Protein AF-A0A7C1X978-F1 (afdb_monomer_lite)

Radius of gyration: 17.38 Å; chains: 1; bounding box: 41×30×49 Å

Secondary structure (DSSP, 8-state):
--HHHHIIIIIHHHHHHTT--GGG--HHHHHHHHHHHHTTSS-GGGHHHHHHHHHH-TTS-HHHHHHHTT-PPPPHHHHHHHHHHHHHTTHHHHHHHGGGGHHHHHHHHHHHHBTTB-HHHHHHHHHHHHHHHHHT-

pLDDT: mean 94.75, std 6.2, range [49.44, 98.38]

Foldseek 3Di:
DDLLCCCVVPLLVVCVVVVQQLVLQDPQQVVQQVVCVVVVQWDSQCSSVLSSQCSVPVVDHSSVSCVVVVLGADDLVVLLVLLLVLVVVCLVVLQVQPPNCLVVSLVSSCVPCGGRYDSVSNSVSSVVSSCCSNVVD

Structure (mmCIF, N/CA/C/O backbone):
data_AF-A0A7C1X978-F1
#
_entry.id   AF-A0A7C1X978-F1
#
loop_
_atom_site.group_PDB
_atom_site.id
_atom_site.type_symbol
_atom_site.label_atom_id
_atom_site.label_alt_id
_atom_site.label_comp_id
_atom_site.label_asym_id
_atom_site.label_entity_id
_atom_site.label_seq_id
_atom_site.pdbx_PDB_ins_code
_atom_site.Cartn_x
_atom_site.Cartn_y
_atom_site.Cartn_z
_atom_site.occupancy
_atom_site.B_iso_or_equiv
_atom_site.auth_seq_id
_atom_site.auth_comp_id
_atom_site.auth_asym_id
_atom_site.auth_atom_id
_atom_site.pdbx_PDB_model_num
ATOM 1 N N . PRO A 1 1 ? -18.951 -0.978 -5.073 1.00 58.34 1 PRO A N 1
ATOM 2 C CA . PRO A 1 1 ? -18.783 -0.865 -3.601 1.00 58.34 1 PRO A CA 1
ATOM 3 C C . PRO A 1 1 ? -18.039 0.427 -3.240 1.00 58.34 1 PRO A C 1
ATOM 5 O O . PRO A 1 1 ? -17.113 0.802 -3.957 1.00 58.34 1 PRO A O 1
ATOM 8 N N . SER A 1 2 ? -18.464 1.130 -2.187 1.00 88.50 2 SER A N 1
ATOM 9 C CA . SER A 1 2 ? -17.692 2.247 -1.624 1.00 88.50 2 SER A CA 1
ATOM 10 C C . SER A 1 2 ? -16.446 1.712 -0.908 1.00 88.50 2 SER A C 1
ATOM 12 O O . SER A 1 2 ? -16.401 0.532 -0.561 1.00 88.50 2 SER A O 1
ATOM 14 N N . LEU A 1 3 ? -15.444 2.567 -0.667 1.00 89.50 3 LEU A N 1
ATOM 15 C CA . LEU A 1 3 ? -14.238 2.171 0.073 1.00 89.50 3 LEU A CA 1
ATOM 16 C C . LEU A 1 3 ? -14.593 1.558 1.433 1.00 89.50 3 LEU A C 1
ATOM 18 O O . LEU A 1 3 ? -14.089 0.494 1.768 1.00 89.50 3 LEU A O 1
ATOM 22 N N . VAL A 1 4 ? -15.515 2.193 2.161 1.00 92.94 4 VAL A N 1
ATOM 23 C CA . VAL A 1 4 ? -16.007 1.715 3.459 1.00 92.94 4 VAL A CA 1
ATOM 24 C C . VAL A 1 4 ? -16.596 0.310 3.340 1.00 92.94 4 VAL A C 1
ATOM 26 O O . VAL A 1 4 ? -16.175 -0.577 4.074 1.00 92.94 4 VAL A O 1
ATOM 29 N N . ALA A 1 5 ? -17.500 0.081 2.380 1.00 92.44 5 ALA A N 1
ATOM 30 C CA . ALA A 1 5 ? -18.103 -1.235 2.176 1.00 92.44 5 ALA A CA 1
ATOM 31 C C . ALA A 1 5 ? -17.039 -2.301 1.868 1.00 92.44 5 ALA A C 1
ATOM 33 O O . ALA A 1 5 ? -17.001 -3.322 2.541 1.00 92.44 5 ALA A O 1
ATOM 34 N N . SER A 1 6 ? -16.106 -2.030 0.943 1.00 93.25 6 SER A N 1
ATOM 35 C CA . SER A 1 6 ? -15.022 -2.978 0.629 1.00 93.25 6 SER A CA 1
ATOM 36 C C . SER A 1 6 ? -14.070 -3.226 1.803 1.00 93.25 6 SER A C 1
ATOM 38 O O . SER A 1 6 ? -13.515 -4.311 1.951 1.00 93.25 6 SER A O 1
ATOM 40 N N . THR A 1 7 ? -13.869 -2.239 2.676 1.00 94.62 7 THR A N 1
ATOM 41 C CA . THR A 1 7 ? -13.053 -2.440 3.875 1.00 94.62 7 THR A CA 1
ATOM 42 C C . THR A 1 7 ? -13.754 -3.384 4.852 1.00 94.62 7 THR A C 1
ATOM 44 O O . THR A 1 7 ? -13.124 -4.300 5.377 1.00 94.62 7 THR A O 1
ATOM 47 N N . LEU A 1 8 ? -15.056 -3.199 5.076 1.00 93.88 8 LEU A N 1
ATOM 48 C CA . LEU A 1 8 ? -15.818 -3.998 6.036 1.00 93.88 8 LEU A CA 1
ATOM 49 C C . LEU A 1 8 ? -16.132 -5.411 5.525 1.00 93.88 8 LEU A C 1
ATOM 51 O O . LEU A 1 8 ? -16.001 -6.373 6.280 1.00 93.88 8 LEU A O 1
ATOM 55 N N . GLU A 1 9 ? -16.536 -5.534 4.262 1.00 93.31 9 GLU A N 1
ATOM 56 C CA . GLU A 1 9 ? -17.000 -6.793 3.665 1.00 93.31 9 GLU A CA 1
ATOM 57 C C . GLU A 1 9 ? -15.853 -7.647 3.121 1.00 93.31 9 GLU A C 1
ATOM 59 O O . GLU A 1 9 ? -15.911 -8.871 3.233 1.00 93.31 9 GLU A O 1
ATOM 64 N N . ASP A 1 10 ? -14.792 -7.019 2.601 1.00 95.38 10 ASP A N 1
ATOM 65 C CA . ASP A 1 10 ? -13.667 -7.741 2.001 1.00 95.38 10 ASP A CA 1
ATOM 66 C C . ASP A 1 10 ? -12.445 -7.712 2.929 1.00 95.38 10 ASP A C 1
ATOM 68 O O . ASP A 1 10 ? -12.001 -8.746 3.425 1.00 95.38 10 ASP A O 1
ATOM 72 N N . THR A 1 11 ? -11.923 -6.518 3.239 1.00 96.00 11 THR A N 1
ATOM 73 C CA . THR A 1 11 ? -10.621 -6.382 3.929 1.00 96.00 11 THR A CA 1
ATOM 74 C C . THR A 1 11 ? -10.619 -7.023 5.315 1.00 96.00 11 THR A C 1
ATOM 76 O O . THR A 1 11 ? -9.720 -7.798 5.635 1.00 96.00 11 THR A O 1
ATOM 79 N N . LEU A 1 12 ? -11.619 -6.734 6.152 1.00 96.56 12 LEU A N 1
ATOM 80 C CA . LEU A 1 12 ? -11.700 -7.324 7.492 1.00 96.56 12 LEU A CA 1
ATOM 81 C C . LEU A 1 12 ? -11.944 -8.838 7.456 1.00 96.56 12 LEU A C 1
ATOM 83 O O . LEU A 1 12 ? -11.496 -9.557 8.352 1.00 96.56 12 LEU A O 1
ATOM 87 N N . VAL A 1 13 ? -12.647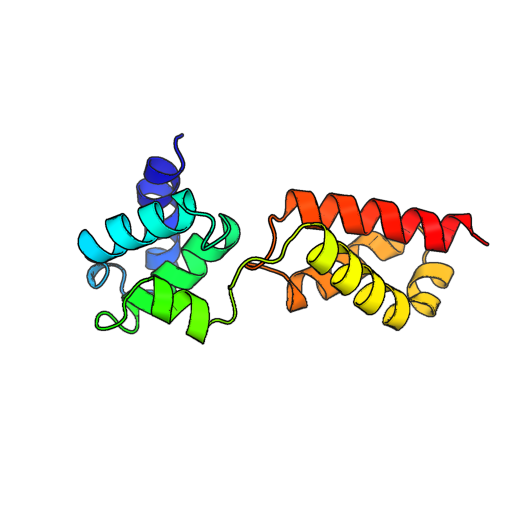 -9.336 6.436 1.00 96.69 13 VAL A N 1
ATOM 88 C CA . VAL A 1 13 ? -12.875 -10.775 6.253 1.00 96.69 13 VAL A CA 1
ATOM 89 C C . VAL A 1 13 ? -11.574 -11.473 5.870 1.00 96.69 13 VAL A C 1
ATOM 91 O O . VAL A 1 13 ? -11.248 -12.507 6.456 1.00 96.69 13 VAL A O 1
ATOM 94 N N . ASP A 1 14 ? -10.805 -10.894 4.953 1.00 97.00 14 ASP A N 1
ATOM 95 C CA . ASP A 1 14 ? -9.517 -11.441 4.534 1.00 97.00 14 ASP A CA 1
ATOM 96 C C . ASP A 1 14 ? -8.490 -11.409 5.672 1.00 97.00 14 ASP A C 1
ATOM 98 O O . ASP A 1 14 ? -7.880 -12.436 5.968 1.00 97.00 14 ASP A O 1
ATOM 102 N N . LEU A 1 15 ? -8.394 -10.305 6.422 1.00 97.56 15 LEU A N 1
ATOM 103 C CA . LEU A 1 15 ? -7.534 -10.227 7.610 1.00 97.56 15 LEU A CA 1
ATOM 104 C C . LEU A 1 15 ? -7.896 -11.297 8.653 1.00 97.56 15 LEU A C 1
ATOM 106 O O . LEU A 1 15 ? -7.018 -11.954 9.214 1.00 97.56 15 LEU A O 1
ATOM 110 N N . ARG A 1 16 ? -9.191 -11.540 8.882 1.00 96.94 16 ARG A N 1
ATOM 111 C CA . ARG A 1 16 ? -9.643 -12.604 9.789 1.00 96.94 16 ARG A CA 1
ATOM 112 C C . ARG A 1 16 ? -9.213 -13.991 9.306 1.00 96.94 16 ARG A C 1
ATOM 114 O O . ARG A 1 16 ? -8.817 -14.818 10.123 1.00 96.94 16 ARG A O 1
ATOM 121 N N . ARG A 1 17 ? -9.278 -14.255 7.995 1.00 96.94 17 ARG A N 1
ATOM 122 C CA . ARG A 1 17 ? -8.808 -15.518 7.390 1.00 96.94 17 ARG A CA 1
ATOM 123 C C . ARG A 1 17 ? -7.297 -15.699 7.532 1.00 96.94 17 ARG A C 1
ATOM 125 O O . ARG A 1 17 ? -6.842 -16.829 7.671 1.00 96.94 17 ARG A O 1
ATOM 132 N N . GLU A 1 18 ? -6.541 -14.605 7.555 1.00 96.50 18 GLU A N 1
ATOM 133 C CA . GLU A 1 18 ? -5.102 -14.590 7.848 1.00 96.50 18 GLU A CA 1
ATOM 134 C C . GLU A 1 18 ? -4.774 -14.764 9.345 1.00 96.50 18 GLU A C 1
ATOM 136 O O . GLU A 1 18 ? -3.602 -14.794 9.719 1.00 96.50 18 GLU A O 1
ATOM 141 N N . GLY A 1 19 ? -5.784 -14.890 10.213 1.00 96.88 19 GLY A N 1
ATOM 142 C CA . GLY A 1 19 ? -5.605 -15.048 11.658 1.00 96.88 19 GLY A CA 1
ATOM 143 C C . GLY A 1 19 ? -5.358 -13.737 12.409 1.00 96.88 19 GLY A C 1
ATOM 144 O O . GLY A 1 19 ? -4.976 -13.770 13.577 1.00 96.88 19 GLY A O 1
ATOM 145 N N . VAL A 1 20 ? -5.579 -12.585 11.769 1.00 98.12 20 VAL A N 1
ATOM 146 C CA . VAL A 1 20 ? -5.480 -11.275 12.425 1.00 98.12 20 VAL A CA 1
ATOM 147 C C . VAL A 1 20 ? -6.642 -11.117 13.418 1.00 98.12 20 VAL A C 1
ATOM 149 O O . VAL A 1 20 ? -7.787 -11.422 13.062 1.00 98.12 20 VAL A O 1
ATOM 152 N N . PRO A 1 21 ? -6.396 -10.625 14.650 1.00 97.44 21 PRO A N 1
ATOM 153 C CA . PRO A 1 21 ? -7.416 -10.480 15.690 1.00 97.44 21 PRO A CA 1
ATOM 154 C C . PRO A 1 21 ? -8.331 -9.269 15.435 1.00 97.44 21 PRO A C 1
ATOM 156 O O . PRO A 1 21 ? -8.373 -8.317 16.210 1.00 97.44 21 PRO A O 1
ATOM 159 N N . VAL A 1 22 ? -9.081 -9.289 14.332 1.00 97.25 22 VAL A N 1
ATOM 160 C CA . VAL A 1 22 ? -9.912 -8.163 13.870 1.00 97.25 22 VAL A CA 1
ATOM 161 C C . VAL A 1 22 ? -10.988 -7.722 14.868 1.00 97.25 22 VAL A C 1
ATOM 163 O O . VAL A 1 22 ? -11.489 -6.613 14.754 1.00 97.25 22 VAL A O 1
ATOM 166 N N . GLN A 1 23 ? -11.330 -8.547 15.863 1.00 96.69 23 GLN A N 1
ATOM 167 C CA . GLN A 1 23 ? -12.220 -8.169 16.968 1.00 96.69 23 GLN A CA 1
ATOM 168 C C . GLN A 1 23 ? -11.662 -7.046 17.856 1.00 9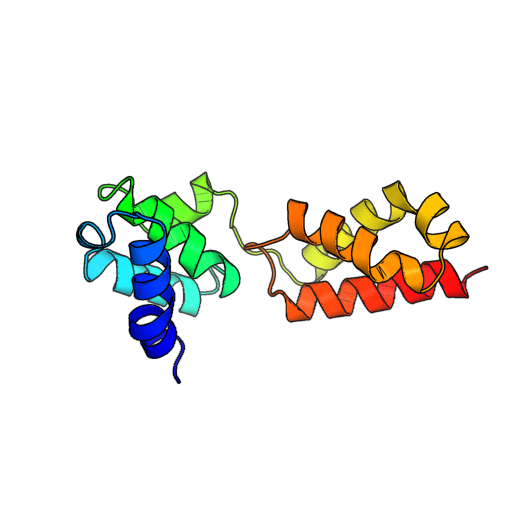6.69 23 GLN A C 1
ATOM 170 O O . GLN A 1 23 ? -12.417 -6.442 18.607 1.00 96.69 23 GLN A O 1
ATOM 175 N N . ASN A 1 24 ? -10.356 -6.782 17.779 1.00 98.12 24 ASN A N 1
ATOM 176 C CA . ASN A 1 24 ? -9.699 -5.688 18.489 1.00 98.12 24 ASN A CA 1
ATOM 177 C C . ASN A 1 24 ? -9.848 -4.339 17.758 1.00 98.12 24 ASN A C 1
ATOM 179 O O . ASN A 1 24 ? -9.475 -3.300 18.296 1.00 98.12 24 ASN A O 1
ATOM 183 N N . ILE A 1 25 ? -10.356 -4.335 16.520 1.00 98.06 25 ILE A N 1
ATOM 184 C CA . ILE A 1 25 ? -10.592 -3.111 15.753 1.00 98.06 25 ILE A CA 1
ATOM 185 C C . ILE A 1 25 ? -11.921 -2.511 16.214 1.00 98.06 25 ILE A C 1
ATOM 187 O O . ILE A 1 25 ? -12.965 -3.143 16.063 1.00 98.06 25 ILE A O 1
ATOM 191 N N . THR A 1 26 ? -11.879 -1.296 16.758 1.00 97.62 26 THR A N 1
ATOM 192 C CA . THR A 1 26 ? -13.064 -0.572 17.220 1.00 97.62 26 THR A CA 1
ATOM 193 C C . THR A 1 26 ? -13.620 0.342 16.129 1.00 97.62 26 THR A C 1
ATOM 195 O O . THR A 1 26 ? -12.984 0.579 15.094 1.00 97.62 26 THR A O 1
ATOM 198 N N . ASP A 1 27 ? -14.807 0.894 16.369 1.00 96.88 27 ASP A N 1
ATOM 199 C CA . ASP A 1 27 ? -15.401 1.884 15.474 1.00 96.88 27 ASP A CA 1
ATOM 200 C C . ASP A 1 27 ? -14.546 3.160 15.415 1.00 96.88 27 ASP A C 1
ATOM 202 O O . ASP A 1 27 ? -14.399 3.746 14.344 1.00 96.88 27 ASP A O 1
ATOM 206 N N . GLU A 1 28 ? -13.907 3.556 16.520 1.00 97.44 28 GLU A N 1
ATOM 207 C CA . GLU A 1 28 ? -12.977 4.690 16.569 1.00 97.44 28 GLU A CA 1
ATOM 208 C C . GLU A 1 28 ? -11.770 4.473 15.652 1.00 97.44 28 GLU A C 1
ATOM 210 O O . GLU A 1 28 ? -11.410 5.376 14.894 1.00 97.44 28 GLU A O 1
ATOM 215 N N . HIS A 1 29 ? -11.201 3.261 15.632 1.00 98.31 29 HIS A N 1
ATOM 216 C CA . HIS A 1 29 ? -10.132 2.913 14.693 1.00 98.31 29 HIS A CA 1
ATOM 217 C C . HIS A 1 29 ? -10.580 3.073 13.238 1.00 98.31 29 HIS A C 1
ATOM 219 O O . HIS A 1 29 ? -9.855 3.647 12.423 1.00 98.31 29 HIS A O 1
ATOM 225 N N . LEU A 1 30 ? -11.774 2.578 12.900 1.00 97.88 30 LEU A N 1
ATOM 226 C CA . LEU A 1 30 ? -12.313 2.661 11.543 1.00 97.88 30 LEU A CA 1
ATOM 227 C C . LEU A 1 30 ? -12.606 4.111 11.144 1.00 97.88 30 LEU A C 1
ATOM 229 O O . LEU A 1 30 ? -12.215 4.535 10.055 1.00 97.88 30 LEU A O 1
ATOM 233 N N . MET A 1 31 ? -13.245 4.883 12.024 1.00 97.25 31 MET A N 1
ATOM 234 C CA . MET A 1 31 ? -13.525 6.301 11.798 1.00 97.25 31 MET A CA 1
ATOM 235 C C . MET A 1 31 ? -12.230 7.092 11.605 1.00 97.25 31 MET A C 1
ATOM 237 O O . MET A 1 31 ? -12.080 7.770 10.588 1.00 97.25 31 MET A O 1
ATOM 241 N N . GLY A 1 32 ? -11.261 6.942 12.512 1.00 97.75 32 GLY A N 1
ATOM 242 C CA . GLY A 1 32 ? -9.970 7.621 12.425 1.00 97.75 32 GLY A CA 1
ATOM 243 C C . GLY A 1 32 ? -9.191 7.242 11.164 1.00 97.75 32 GLY A C 1
ATOM 244 O O . GLY A 1 32 ? -8.615 8.108 10.505 1.00 97.75 32 GLY A O 1
ATOM 245 N N . LEU A 1 33 ? -9.233 5.970 10.758 1.00 98.00 33 LEU A N 1
ATOM 246 C CA . LEU A 1 33 ? -8.624 5.507 9.512 1.00 98.00 33 LEU A CA 1
ATOM 247 C C . LEU A 1 33 ? -9.261 6.170 8.284 1.00 98.00 33 LEU A C 1
ATOM 249 O O . LEU A 1 33 ? -8.545 6.661 7.409 1.00 98.00 33 LEU A O 1
ATOM 253 N N . PHE A 1 34 ? -10.594 6.184 8.189 1.00 97.06 34 PHE A N 1
ATOM 254 C CA . PHE A 1 34 ? -11.281 6.775 7.039 1.00 97.06 34 PHE A CA 1
ATOM 255 C C . PHE A 1 34 ? -11.133 8.295 6.994 1.00 97.06 34 PHE A C 1
ATOM 257 O O . PHE A 1 34 ? -10.973 8.852 5.907 1.00 97.06 34 PHE A O 1
ATOM 264 N N . GLU A 1 35 ? -11.122 8.968 8.145 1.00 97.12 35 GLU A N 1
ATOM 265 C CA . GLU A 1 35 ? -10.797 10.390 8.221 1.00 97.12 35 GLU A CA 1
ATOM 266 C C . GLU A 1 35 ? -9.375 10.680 7.743 1.00 97.12 35 GLU A C 1
ATOM 268 O O . GLU A 1 35 ? -9.164 11.613 6.964 1.00 97.12 35 GLU A O 1
ATOM 273 N N . LEU A 1 36 ? -8.399 9.885 8.188 1.00 96.69 36 LEU A N 1
ATOM 274 C CA . LEU A 1 36 ? -7.009 10.040 7.777 1.00 96.69 36 LEU A CA 1
ATOM 275 C C . LEU A 1 36 ? -6.864 9.820 6.267 1.00 96.69 36 LEU A C 1
ATOM 277 O O . LEU A 1 36 ? -6.185 10.598 5.599 1.00 96.69 36 LEU A O 1
ATOM 281 N N . PHE A 1 37 ? -7.559 8.827 5.706 1.00 95.75 37 PHE A N 1
ATOM 282 C CA . PHE A 1 37 ? -7.610 8.601 4.262 1.00 95.75 37 PHE A CA 1
ATOM 283 C C . PHE A 1 37 ? -8.231 9.796 3.523 1.00 95.75 37 PHE A C 1
ATOM 285 O O . PHE A 1 37 ? -7.655 10.286 2.554 1.00 95.75 37 PHE A O 1
ATOM 292 N N . ALA A 1 38 ? -9.366 10.317 4.001 1.00 94.94 38 ALA A N 1
ATOM 293 C CA . ALA A 1 38 ? -10.041 11.464 3.393 1.00 94.94 38 ALA A CA 1
ATOM 294 C C . ALA A 1 38 ? -9.177 12.738 3.400 1.00 94.94 38 ALA A C 1
ATOM 296 O O . ALA A 1 38 ? -9.257 13.543 2.474 1.00 94.94 38 ALA A O 1
ATOM 297 N N . LYS A 1 39 ? -8.321 12.902 4.417 1.00 95.81 39 LYS A N 1
ATOM 298 C CA . LYS A 1 39 ? -7.347 14.001 4.538 1.00 95.81 39 LYS A CA 1
ATOM 299 C C . LYS A 1 39 ? -6.051 13.757 3.743 1.00 95.81 39 LYS A C 1
ATOM 301 O O . LYS A 1 39 ? -5.173 14.614 3.752 1.00 95.81 39 LYS A O 1
ATOM 306 N N . GLY A 1 40 ? -5.912 12.613 3.067 1.00 94.12 40 GLY A N 1
ATOM 307 C CA . GLY A 1 40 ? -4.713 12.248 2.304 1.00 94.12 40 GLY A CA 1
ATOM 308 C C . GLY A 1 40 ? -3.537 11.763 3.159 1.00 94.12 40 GLY A C 1
ATOM 309 O O . GLY A 1 40 ? -2.410 11.736 2.678 1.00 94.12 40 GLY A O 1
ATOM 310 N N . GLY A 1 41 ? -3.778 11.382 4.417 1.00 95.75 41 GLY A N 1
ATOM 311 C CA . GLY A 1 41 ? -2.762 10.881 5.347 1.00 95.75 41 GLY A CA 1
ATOM 312 C C . GLY A 1 41 ? -2.402 9.400 5.174 1.00 95.75 41 GLY A C 1
ATOM 313 O O . GLY A 1 41 ? -1.426 8.945 5.760 1.00 95.75 41 GLY A O 1
ATOM 314 N N . LEU A 1 42 ? -3.147 8.651 4.354 1.00 95.38 42 LEU A N 1
ATOM 315 C CA . LEU A 1 42 ? -2.751 7.333 3.846 1.00 95.38 42 LEU A CA 1
ATOM 316 C C . LEU A 1 42 ? -3.321 7.088 2.440 1.00 95.38 42 LEU A C 1
ATOM 318 O O . LEU A 1 42 ? -4.296 7.722 2.040 1.00 95.38 42 LEU A O 1
ATOM 322 N N . VAL A 1 43 ? -2.747 6.130 1.709 1.00 94.50 43 VAL A N 1
ATOM 323 C CA . VAL A 1 43 ? -3.294 5.638 0.429 1.00 94.50 43 VAL A CA 1
ATOM 324 C C . VAL A 1 43 ? -4.157 4.393 0.637 1.00 94.50 43 VAL A C 1
ATOM 326 O O . VAL A 1 43 ? -4.063 3.720 1.663 1.00 94.50 43 VAL A O 1
ATOM 329 N N . LYS A 1 44 ? -4.985 4.040 -0.350 1.00 91.44 44 LYS A N 1
ATOM 330 C CA . LYS A 1 44 ? -5.925 2.912 -0.248 1.00 91.44 44 LYS A CA 1
ATOM 331 C C . LYS A 1 44 ? -5.218 1.592 0.085 1.00 91.44 44 LYS A C 1
ATOM 333 O O . LYS A 1 44 ? -5.703 0.812 0.897 1.00 91.44 44 LYS A O 1
ATOM 338 N N . GLU A 1 45 ? -4.052 1.356 -0.501 1.00 91.06 45 GLU A N 1
ATOM 339 C CA . GLU A 1 45 ? -3.247 0.146 -0.328 1.00 91.06 45 GLU A CA 1
ATOM 340 C C . GLU A 1 45 ? -2.659 -0.001 1.081 1.00 91.06 45 GLU A C 1
ATOM 342 O O . GLU A 1 45 ? -2.255 -1.101 1.455 1.00 91.06 45 GLU A O 1
ATOM 347 N N . ALA A 1 46 ? -2.610 1.079 1.868 1.00 95.69 46 ALA A N 1
ATOM 348 C CA . ALA A 1 46 ? -2.179 1.026 3.261 1.00 95.69 46 ALA A CA 1
ATOM 349 C C . ALA A 1 46 ? -3.283 0.545 4.212 1.00 95.69 46 ALA A C 1
ATOM 351 O O . ALA A 1 46 ? -2.955 0.064 5.292 1.00 95.69 46 ALA A O 1
ATOM 352 N N . ILE A 1 47 ? -4.564 0.614 3.827 1.00 96.25 47 ILE A N 1
ATOM 353 C CA . ILE A 1 47 ? -5.696 0.280 4.711 1.00 96.25 47 ILE A CA 1
ATOM 354 C C . ILE A 1 47 ? -5.559 -1.113 5.347 1.00 96.25 47 ILE A C 1
ATOM 356 O O . ILE A 1 47 ? -5.619 -1.191 6.575 1.00 96.25 47 ILE A O 1
ATOM 360 N N . PRO A 1 48 ? -5.305 -2.203 4.593 1.00 96.19 48 PRO A N 1
ATOM 361 C CA . PRO A 1 48 ? -5.164 -3.527 5.201 1.00 96.19 48 PRO A CA 1
ATOM 362 C C . PRO A 1 48 ? -3.975 -3.614 6.168 1.00 96.19 48 PRO A C 1
ATOM 364 O O . PRO A 1 48 ? -4.064 -4.268 7.204 1.00 96.19 48 PRO A O 1
ATOM 367 N N . LEU A 1 49 ? -2.870 -2.928 5.852 1.00 96.31 49 LEU A N 1
ATOM 368 C CA . LEU A 1 49 ? -1.653 -2.926 6.669 1.00 96.31 49 LEU A CA 1
ATOM 369 C C . LEU A 1 49 ? -1.872 -2.187 7.994 1.00 96.31 49 LEU A C 1
ATOM 371 O O . LEU A 1 49 ? -1.465 -2.672 9.048 1.00 96.31 49 LEU A O 1
ATOM 375 N N . VAL A 1 50 ? -2.552 -1.039 7.940 1.00 97.94 50 VAL A N 1
ATOM 376 C CA . VAL A 1 50 ? -2.884 -0.241 9.123 1.00 97.94 50 VAL A CA 1
ATOM 377 C C . VAL A 1 50 ? -3.890 -0.983 10.000 1.00 97.94 50 VAL A C 1
ATOM 379 O O . VAL A 1 50 ? -3.651 -1.125 11.194 1.00 97.94 50 VAL A O 1
ATOM 382 N N . LEU A 1 51 ? -4.962 -1.539 9.423 1.00 98.06 51 LEU A N 1
ATOM 383 C CA . LEU A 1 51 ? -5.953 -2.319 10.177 1.00 98.06 51 LEU A CA 1
ATOM 384 C C . LEU A 1 51 ? -5.336 -3.536 10.864 1.00 98.06 51 LEU A C 1
ATOM 386 O O . LEU A 1 51 ? -5.666 -3.820 12.012 1.00 98.06 51 LEU A O 1
ATOM 390 N N . LYS A 1 52 ? -4.404 -4.226 10.198 1.00 98.12 52 LYS A N 1
ATOM 391 C CA . LYS A 1 52 ? -3.646 -5.316 10.814 1.00 98.12 52 LYS A CA 1
ATOM 392 C C . LYS A 1 52 ? -2.850 -4.842 12.031 1.00 98.12 52 LYS A C 1
ATOM 394 O O . LYS A 1 52 ? -2.929 -5.463 13.086 1.00 98.12 52 LYS A O 1
ATOM 399 N N . ARG A 1 53 ? -2.128 -3.723 11.907 1.00 98.00 53 ARG A N 1
ATOM 400 C CA . ARG A 1 53 ? -1.331 -3.161 13.007 1.00 98.00 53 ARG A CA 1
ATOM 401 C C . ARG A 1 53 ? -2.200 -2.739 14.192 1.00 98.00 53 ARG A C 1
ATOM 403 O O . ARG A 1 53 ? -1.826 -3.038 15.322 1.00 98.00 53 ARG A O 1
ATOM 410 N N . LEU A 1 54 ? -3.344 -2.106 13.929 1.00 98.38 54 LEU A N 1
ATOM 411 C CA . LEU A 1 54 ? -4.324 -1.714 14.948 1.00 98.38 54 LEU A CA 1
ATOM 412 C C . LEU A 1 54 ? -4.957 -2.934 15.627 1.00 98.38 54 LEU A C 1
ATOM 414 O O . LEU A 1 54 ? -5.092 -2.961 16.841 1.00 98.38 54 LEU A O 1
ATOM 418 N N . ALA A 1 55 ? -5.283 -3.988 14.875 1.00 98.12 55 ALA A N 1
ATOM 419 C CA . ALA A 1 55 ? -5.790 -5.229 15.461 1.00 98.12 55 ALA A CA 1
ATOM 420 C C . ALA A 1 55 ? -4.774 -5.875 16.421 1.00 98.12 55 ALA A C 1
ATOM 422 O O . ALA A 1 55 ? -5.137 -6.376 17.485 1.00 98.12 55 ALA A O 1
ATOM 423 N N . GLU A 1 56 ? -3.495 -5.867 16.044 1.00 97.62 56 GLU A N 1
ATOM 424 C CA . GLU A 1 56 ? -2.403 -6.412 16.853 1.00 97.62 56 GLU A CA 1
ATOM 425 C C . GLU A 1 56 ? -2.029 -5.513 18.050 1.00 97.62 56 GLU A C 1
ATOM 427 O O . GLU A 1 56 ? -1.421 -6.009 18.995 1.00 97.62 56 GLU A O 1
ATOM 432 N N . ASN A 1 57 ? -2.346 -4.211 18.003 1.00 97.50 57 ASN A N 1
ATOM 433 C CA . ASN A 1 57 ? -1.941 -3.186 18.982 1.00 97.50 57 ASN A CA 1
ATO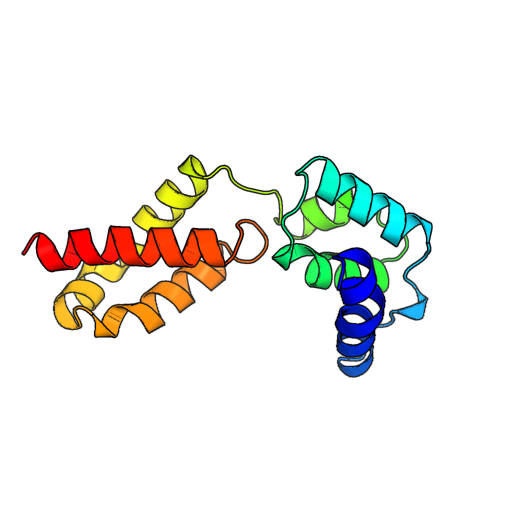M 434 C C . ASN A 1 57 ? -3.096 -2.171 19.134 1.00 97.50 57 ASN A C 1
ATOM 436 O O . ASN A 1 57 ? -3.023 -1.067 18.583 1.00 97.50 57 ASN A O 1
ATOM 440 N N . PRO A 1 58 ? -4.204 -2.566 19.788 1.00 96.88 58 PRO A N 1
ATOM 441 C CA . PRO A 1 58 ? -5.446 -1.788 19.828 1.00 96.88 58 PRO A CA 1
ATOM 442 C C . PRO A 1 58 ? -5.365 -0.488 20.634 1.00 96.88 58 PRO A C 1
ATOM 444 O O . PRO A 1 58 ? -6.323 0.269 20.665 1.00 96.88 58 PRO A O 1
ATOM 447 N N . GLU A 1 59 ? -4.253 -0.233 21.312 1.00 97.19 59 GLU A N 1
ATOM 448 C CA . GLU A 1 59 ? -3.950 1.037 21.967 1.00 97.19 59 GLU A CA 1
ATOM 449 C C . GLU A 1 59 ? -3.403 2.111 21.011 1.00 97.19 59 GLU A C 1
ATOM 451 O O . GLU A 1 59 ? -3.237 3.262 21.417 1.00 97.19 59 GLU A O 1
ATOM 456 N N . LEU A 1 60 ? -3.066 1.745 19.768 1.00 97.62 60 LEU A N 1
ATOM 457 C CA . LEU A 1 60 ? -2.553 2.682 18.773 1.00 97.62 60 LEU A CA 1
ATOM 458 C C . LEU A 1 60 ? -3.680 3.442 18.079 1.00 97.62 60 LEU A C 1
ATOM 460 O O . LEU A 1 60 ? -4.681 2.872 17.664 1.00 97.62 60 LEU A O 1
ATOM 464 N N . GLU A 1 61 ? -3.428 4.717 17.808 1.00 97.31 61 GLU A N 1
ATOM 465 C CA . GLU A 1 61 ? -4.249 5.497 16.887 1.00 97.31 61 GLU A CA 1
ATOM 466 C C . GLU A 1 61 ? -3.859 5.213 15.421 1.00 97.31 61 GLU A C 1
ATOM 468 O O . GLU A 1 61 ? -2.683 4.944 15.131 1.00 97.31 61 GLU A O 1
ATOM 473 N N . PRO A 1 62 ? -4.787 5.335 14.450 1.00 97.50 62 PRO A N 1
ATOM 474 C CA . PRO A 1 62 ? -4.502 5.091 13.033 1.00 97.50 62 PRO A CA 1
ATOM 475 C C . PRO A 1 62 ? -3.312 5.885 12.476 1.00 97.50 62 PRO A C 1
ATOM 477 O O . PRO A 1 62 ? -2.517 5.350 11.701 1.00 97.50 62 PRO A O 1
ATOM 480 N N . GLU A 1 63 ? -3.150 7.147 12.884 1.00 97.12 63 GLU A N 1
ATOM 481 C CA . GLU A 1 63 ? -2.024 7.986 12.454 1.00 97.12 63 GLU A CA 1
ATOM 482 C C . GLU A 1 63 ? -0.676 7.448 12.959 1.00 97.12 63 GLU A C 1
ATOM 484 O O . GLU A 1 63 ? 0.315 7.442 12.224 1.00 97.12 63 GLU A O 1
ATOM 489 N N . GLU A 1 64 ? -0.640 6.952 14.194 1.00 97.50 64 GLU A N 1
ATOM 490 C CA . GLU A 1 64 ? 0.563 6.371 14.783 1.00 97.50 64 GLU A CA 1
ATOM 491 C C . GLU 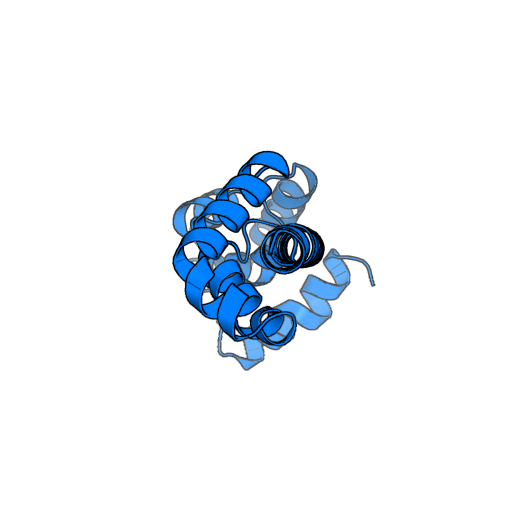A 1 64 ? 0.921 5.048 14.095 1.00 97.50 64 GLU A C 1
ATOM 493 O O . GLU A 1 64 ? 2.081 4.817 13.749 1.00 97.50 64 GLU A O 1
ATOM 498 N N . ALA A 1 65 ? -0.078 4.217 13.784 1.00 97.75 65 ALA A N 1
ATOM 499 C CA . ALA A 1 65 ? 0.127 3.001 13.003 1.00 97.75 65 ALA A CA 1
ATOM 500 C C . ALA A 1 65 ? 0.720 3.299 11.611 1.00 97.75 65 ALA A C 1
ATOM 502 O O . ALA A 1 65 ? 1.663 2.625 11.192 1.00 97.75 65 ALA A O 1
ATOM 503 N N . VAL A 1 66 ? 0.241 4.336 10.910 1.00 97.56 66 VAL A N 1
ATOM 504 C CA . VAL A 1 66 ? 0.812 4.771 9.618 1.00 97.56 66 VAL A CA 1
ATOM 505 C C . VAL A 1 66 ? 2.283 5.169 9.762 1.00 97.56 66 VAL A C 1
ATOM 507 O O . VAL A 1 66 ? 3.115 4.726 8.963 1.00 97.56 66 VAL A O 1
ATOM 510 N N . LYS A 1 67 ? 2.621 5.967 10.782 1.00 96.25 67 LYS A N 1
ATOM 511 C CA . LYS A 1 67 ? 4.000 6.414 11.041 1.00 96.25 67 LYS A CA 1
ATOM 512 C C . LYS A 1 67 ? 4.925 5.239 11.349 1.00 96.25 67 LYS A C 1
ATOM 514 O O . LYS A 1 67 ? 5.977 5.123 10.721 1.00 96.25 67 LYS A O 1
ATOM 519 N N . GLN A 1 68 ? 4.522 4.344 12.251 1.00 96.62 68 GLN A N 1
ATOM 520 C CA . GLN A 1 68 ? 5.322 3.176 12.636 1.00 96.62 68 GLN A CA 1
ATOM 521 C C . GLN A 1 68 ? 5.557 2.210 11.472 1.00 96.62 68 GLN A C 1
ATOM 523 O O . GLN A 1 68 ? 6.629 1.616 11.370 1.00 96.62 68 GLN A O 1
ATOM 528 N N . LEU A 1 69 ? 4.580 2.069 10.574 1.00 95.31 69 LEU A N 1
ATOM 529 C CA . LEU A 1 69 ? 4.706 1.234 9.380 1.00 95.31 69 LEU A CA 1
ATOM 530 C C . LEU A 1 69 ? 5.470 1.924 8.234 1.00 95.31 69 LEU A C 1
ATOM 532 O O . LEU A 1 69 ? 5.715 1.298 7.202 1.00 95.31 69 LEU A O 1
ATOM 536 N N . GLY A 1 70 ? 5.837 3.204 8.377 1.00 95.50 70 GLY A N 1
ATOM 537 C CA . GLY A 1 70 ? 6.483 3.981 7.316 1.00 95.50 70 GLY A CA 1
ATOM 538 C C . GLY A 1 70 ? 5.578 4.217 6.102 1.00 95.50 70 GLY A C 1
ATOM 539 O O . GLY A 1 70 ? 6.075 4.360 4.985 1.00 95.50 70 GLY A O 1
ATOM 540 N N . LEU A 1 71 ? 4.258 4.236 6.305 1.00 96.50 71 LEU A N 1
ATOM 541 C CA . LEU A 1 71 ? 3.246 4.305 5.244 1.00 96.50 71 LEU A CA 1
ATOM 542 C C . LEU A 1 71 ? 2.802 5.732 4.912 1.00 96.50 71 LEU A C 1
ATOM 544 O O . LEU A 1 71 ? 1.819 5.919 4.197 1.00 96.50 71 LEU A O 1
ATOM 548 N N . THR A 1 72 ? 3.526 6.742 5.400 1.00 95.31 72 THR A N 1
ATOM 549 C CA . THR A 1 72 ? 3.264 8.137 5.045 1.00 95.31 72 THR A CA 1
ATOM 550 C C . THR A 1 72 ? 3.255 8.293 3.519 1.00 95.31 72 THR A C 1
ATOM 552 O O . THR A 1 72 ? 4.245 7.909 2.869 1.00 95.31 72 THR A O 1
ATOM 555 N N . PRO A 1 73 ? 2.162 8.835 2.944 1.00 95.69 73 PRO A N 1
ATOM 556 C CA . PRO A 1 73 ? 2.034 9.009 1.508 1.00 95.69 73 PRO A CA 1
ATOM 557 C C . PRO A 1 73 ? 3.148 9.858 0.916 1.00 95.69 73 PRO A C 1
ATOM 559 O O . PRO A 1 73 ? 3.612 10.817 1.531 1.00 95.69 73 PRO A O 1
ATOM 562 N N . LEU A 1 7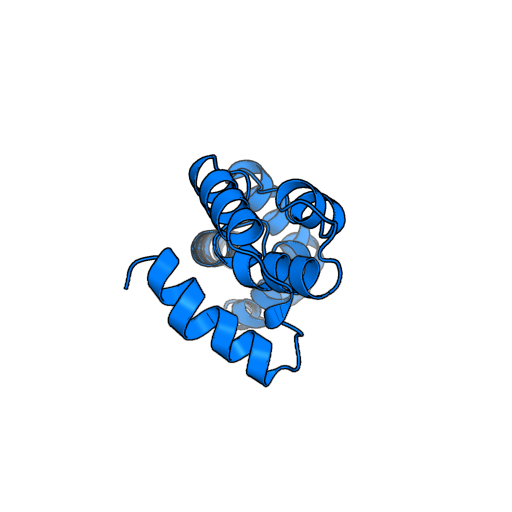4 ? 3.555 9.504 -0.298 1.00 96.12 74 LEU A N 1
ATOM 563 C CA . LEU A 1 74 ? 4.447 10.319 -1.114 1.00 96.12 74 LEU A CA 1
ATOM 564 C C . LEU A 1 74 ? 3.640 11.114 -2.136 1.00 96.12 74 LEU A C 1
ATOM 566 O O . LEU A 1 74 ? 2.660 10.616 -2.699 1.00 96.12 74 LEU A O 1
ATOM 570 N N . SER A 1 75 ? 4.107 12.320 -2.436 1.00 94.62 75 SER A N 1
ATOM 571 C CA . SER A 1 75 ? 3.650 13.069 -3.603 1.00 94.62 75 SER A CA 1
ATOM 572 C C . SER A 1 75 ? 3.971 12.324 -4.911 1.00 94.62 75 SER A C 1
ATOM 574 O O . SER A 1 75 ? 4.875 11.476 -4.955 1.00 94.62 75 SER A O 1
ATOM 576 N N . PRO A 1 76 ? 3.263 12.628 -6.015 1.00 93.75 76 PRO A N 1
ATOM 577 C CA . PRO A 1 76 ? 3.580 12.069 -7.329 1.00 93.75 76 PRO A CA 1
ATOM 578 C C . PRO A 1 76 ? 5.039 12.290 -7.759 1.00 93.75 76 PRO A C 1
ATOM 580 O O . PRO A 1 76 ? 5.641 11.414 -8.387 1.00 93.75 76 PRO A O 1
ATOM 583 N N . GLU A 1 77 ? 5.618 13.434 -7.404 1.00 96.19 77 GLU A N 1
ATOM 584 C CA . GLU A 1 77 ? 6.995 13.811 -7.706 1.00 96.19 77 GLU A CA 1
ATOM 585 C C . GLU A 1 77 ? 7.992 12.944 -6.925 1.00 96.19 77 GLU A C 1
ATOM 587 O O . GLU A 1 77 ? 8.860 12.312 -7.534 1.00 96.19 77 GLU A O 1
ATOM 592 N N . GLU A 1 78 ? 7.818 12.829 -5.604 1.00 97.00 78 GLU A N 1
ATOM 593 C CA . GLU A 1 78 ? 8.652 11.976 -4.743 1.00 97.00 78 GLU A CA 1
ATOM 594 C C . GLU A 1 78 ? 8.548 10.500 -5.141 1.00 97.00 78 GLU A C 1
ATOM 596 O O . GLU A 1 78 ? 9.552 9.782 -5.186 1.00 97.00 78 GLU A O 1
ATOM 601 N N . ALA A 1 79 ? 7.340 10.041 -5.482 1.00 96.75 79 ALA A N 1
ATOM 602 C CA . ALA A 1 79 ? 7.118 8.696 -5.993 1.00 96.75 79 ALA A CA 1
ATOM 603 C C . ALA A 1 79 ? 7.919 8.466 -7.282 1.00 96.75 79 ALA A C 1
ATOM 605 O O . ALA A 1 79 ? 8.617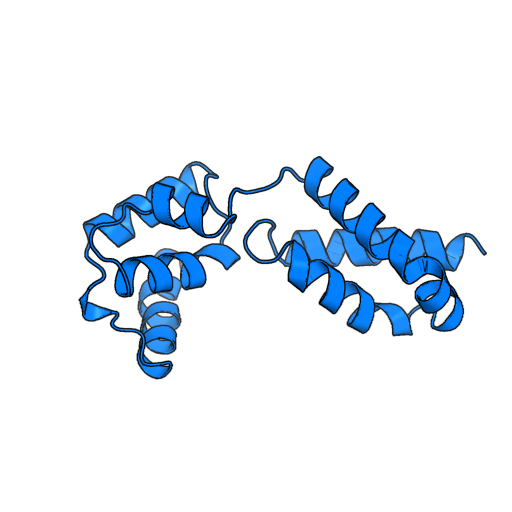 7.458 -7.408 1.00 96.75 79 ALA A O 1
ATOM 606 N N . ARG A 1 80 ? 7.882 9.414 -8.229 1.00 97.62 80 ARG A N 1
ATOM 607 C CA . ARG A 1 80 ? 8.632 9.314 -9.488 1.00 97.62 80 ARG A CA 1
ATOM 608 C C . ARG A 1 80 ? 10.141 9.323 -9.266 1.00 97.62 80 ARG A C 1
ATOM 610 O O . ARG A 1 80 ? 10.853 8.551 -9.907 1.00 97.62 80 ARG A O 1
ATOM 617 N N . GLU A 1 81 ? 10.645 10.145 -8.355 1.00 97.75 81 GLU A N 1
ATOM 618 C CA . GLU A 1 81 ? 12.061 10.140 -7.975 1.00 97.75 81 GLU A CA 1
ATOM 619 C C . GLU A 1 81 ? 12.498 8.814 -7.359 1.00 97.75 81 GLU A C 1
ATOM 621 O O . GLU A 1 81 ? 13.526 8.256 -7.757 1.00 97.75 81 GLU A O 1
ATOM 626 N N . ALA A 1 82 ? 11.699 8.272 -6.441 1.00 97.50 82 ALA A N 1
ATOM 627 C CA . ALA A 1 82 ? 11.976 6.985 -5.830 1.00 97.50 82 ALA A CA 1
ATOM 628 C C . ALA A 1 82 ? 11.984 5.857 -6.871 1.00 97.50 82 ALA A C 1
ATOM 630 O O . ALA A 1 82 ? 12.925 5.062 -6.890 1.00 97.50 82 ALA A O 1
ATOM 631 N N . VAL A 1 83 ? 11.003 5.825 -7.782 1.00 97.69 83 VAL A N 1
ATOM 632 C CA . VAL A 1 83 ? 10.967 4.851 -8.884 1.00 97.69 83 VAL A CA 1
ATOM 633 C C . VAL A 1 83 ? 12.218 4.965 -9.752 1.00 97.69 83 VAL A C 1
ATOM 635 O O . VAL A 1 83 ? 12.890 3.957 -9.960 1.00 97.69 83 VAL A O 1
ATOM 638 N N . ARG A 1 84 ? 12.591 6.171 -10.200 1.00 97.69 84 ARG A N 1
ATOM 639 C CA . ARG A 1 84 ? 13.808 6.380 -11.008 1.00 97.69 84 ARG A CA 1
ATOM 640 C C . ARG A 1 84 ? 15.052 5.835 -10.320 1.00 97.69 84 ARG A C 1
ATOM 642 O O . ARG A 1 84 ? 15.824 5.100 -10.929 1.00 97.69 84 ARG A O 1
ATOM 649 N N . ARG A 1 85 ? 15.225 6.134 -9.031 1.00 97.75 85 ARG A N 1
ATOM 650 C CA . ARG A 1 85 ? 16.352 5.625 -8.240 1.00 97.75 85 ARG A CA 1
ATOM 651 C C . ARG A 1 85 ? 16.382 4.094 -8.197 1.00 97.75 85 ARG A C 1
ATOM 653 O O . ARG A 1 85 ? 17.458 3.513 -8.311 1.00 97.75 85 ARG A O 1
ATOM 660 N N . ILE A 1 86 ? 15.229 3.445 -8.035 1.00 97.50 86 ILE A N 1
ATOM 661 C CA . ILE A 1 86 ? 15.121 1.979 -8.006 1.00 97.50 86 ILE A CA 1
ATOM 662 C C . ILE A 1 86 ? 15.485 1.388 -9.372 1.00 97.50 86 ILE A C 1
ATOM 664 O O . ILE A 1 86 ? 16.315 0.482 -9.436 1.00 97.50 86 ILE A O 1
ATOM 668 N N . LEU A 1 87 ? 14.923 1.931 -10.456 1.00 96.62 87 LEU A N 1
ATOM 669 C CA . LEU A 1 87 ? 15.175 1.451 -11.816 1.00 96.62 87 LEU A CA 1
ATOM 670 C C . LEU A 1 87 ? 16.630 1.659 -12.249 1.00 96.62 87 LEU A C 1
ATOM 672 O O . LEU A 1 87 ? 17.207 0.756 -12.846 1.00 96.62 87 LEU A O 1
ATOM 676 N N . ASN A 1 88 ? 17.263 2.773 -11.874 1.00 95.81 88 ASN A N 1
ATOM 677 C CA . ASN A 1 88 ? 18.675 3.027 -12.180 1.00 95.81 88 ASN A CA 1
ATOM 678 C C . ASN A 1 88 ? 19.605 1.964 -11.570 1.00 95.81 88 ASN A C 1
ATOM 680 O O . ASN A 1 88 ? 20.560 1.532 -12.209 1.00 95.81 88 ASN A O 1
ATOM 684 N N . ARG A 1 89 ? 19.303 1.449 -10.367 1.00 96.69 89 ARG A N 1
ATOM 685 C CA . ARG A 1 89 ? 20.064 0.327 -9.771 1.00 96.69 89 ARG A CA 1
ATOM 686 C C . ARG A 1 89 ? 19.921 -0.981 -10.554 1.00 96.69 89 ARG A C 1
ATOM 688 O O . ARG A 1 89 ? 20.710 -1.902 -10.369 1.00 96.69 89 ARG A O 1
ATOM 695 N N . MET A 1 90 ? 18.904 -1.069 -11.402 1.00 95.44 90 MET A N 1
ATOM 696 C CA . MET A 1 90 ? 18.548 -2.241 -12.196 1.00 95.44 90 MET A CA 1
ATOM 697 C C . MET A 1 90 ? 18.805 -2.015 -13.692 1.00 95.44 90 MET A C 1
ATOM 699 O O . MET A 1 90 ? 18.463 -2.883 -14.491 1.00 95.44 90 MET A O 1
ATOM 703 N N . GLU A 1 91 ? 19.418 -0.888 -14.076 1.00 94.56 91 GLU A N 1
ATOM 704 C CA . GLU A 1 91 ? 19.507 -0.428 -15.466 1.00 94.56 91 GLU A CA 1
ATOM 705 C C . GLU A 1 91 ? 20.110 -1.484 -16.393 1.00 94.56 91 GLU A C 1
ATOM 707 O O . GLU A 1 91 ? 19.554 -1.763 -17.452 1.00 94.56 91 GLU A O 1
ATOM 712 N N . ARG A 1 92 ? 21.196 -2.140 -15.969 1.00 94.81 92 ARG A N 1
ATOM 713 C CA . ARG A 1 92 ? 21.819 -3.220 -16.743 1.00 94.81 92 ARG A CA 1
ATOM 714 C C . ARG A 1 92 ? 20.829 -4.345 -17.059 1.00 94.81 92 ARG A C 1
ATOM 716 O O . ARG A 1 92 ? 20.700 -4.738 -18.211 1.00 94.81 92 ARG A O 1
ATOM 723 N N . MET A 1 93 ? 20.105 -4.830 -16.051 1.00 95.81 93 MET A N 1
ATOM 724 C CA . MET A 1 93 ? 19.111 -5.893 -16.228 1.00 95.81 93 MET A CA 1
ATOM 725 C C . MET A 1 93 ? 17.936 -5.426 -17.094 1.00 95.81 93 MET A C 1
ATOM 727 O O . MET A 1 93 ? 17.427 -6.198 -17.904 1.00 95.81 93 MET A O 1
ATOM 731 N N . ILE A 1 94 ? 17.529 -4.163 -16.953 1.00 96.38 94 ILE A N 1
ATOM 732 C CA . ILE A 1 94 ? 16.471 -3.563 -17.769 1.00 96.38 94 ILE A CA 1
ATOM 733 C C . ILE A 1 94 ? 16.892 -3.510 -19.239 1.00 96.38 94 ILE A C 1
ATOM 735 O O . ILE A 1 94 ? 16.127 -3.943 -20.094 1.00 96.38 94 ILE A O 1
ATOM 739 N N . ARG A 1 95 ? 18.113 -3.052 -19.538 1.00 93.62 95 ARG A N 1
ATOM 740 C CA . ARG A 1 95 ? 18.648 -3.013 -20.908 1.00 93.62 95 ARG A CA 1
ATOM 741 C C . ARG A 1 95 ? 18.800 -4.412 -21.508 1.00 93.62 95 ARG A C 1
ATOM 743 O O . ARG A 1 95 ? 18.462 -4.607 -22.667 1.00 93.62 95 ARG A O 1
ATOM 750 N N . GLU A 1 96 ? 19.248 -5.392 -20.722 1.00 94.88 96 GLU A N 1
ATOM 751 C CA . GLU A 1 96 ? 19.387 -6.787 -21.172 1.00 94.88 96 GLU A CA 1
ATOM 752 C C . GLU A 1 96 ? 18.031 -7.457 -21.471 1.00 94.88 96 GLU A C 1
ATOM 754 O O . GLU A 1 96 ? 17.945 -8.298 -22.363 1.00 94.88 96 GLU A O 1
ATOM 759 N N . ARG A 1 97 ? 16.968 -7.113 -20.729 1.00 93.81 97 ARG A N 1
ATOM 760 C CA . ARG A 1 97 ? 15.649 -7.768 -20.839 1.00 93.81 97 ARG A CA 1
ATOM 761 C C . ARG A 1 97 ? 14.599 -6.976 -21.620 1.00 93.81 97 ARG A C 1
ATOM 763 O O . ARG A 1 97 ? 13.561 -7.545 -21.959 1.00 93.81 97 ARG A O 1
ATOM 770 N N . GLY A 1 98 ? 14.821 -5.688 -21.869 1.00 92.38 98 GLY A N 1
ATOM 771 C CA . GLY A 1 98 ? 13.855 -4.807 -22.522 1.00 92.38 98 GLY A CA 1
ATOM 772 C C . GLY A 1 98 ? 12.498 -4.812 -21.810 1.00 92.38 98 GLY A C 1
ATOM 773 O O . GLY A 1 98 ? 12.412 -4.687 -20.588 1.00 92.38 98 GLY A O 1
ATOM 774 N N . GLU A 1 99 ? 11.422 -5.019 -22.568 1.00 88.44 99 GLU A N 1
ATOM 775 C CA . GLU A 1 99 ? 10.047 -5.060 -22.045 1.00 88.44 99 GLU A CA 1
ATOM 776 C C . GLU A 1 99 ? 9.831 -6.139 -20.969 1.00 88.44 99 GLU A C 1
ATOM 778 O O . GLU A 1 99 ? 9.074 -5.932 -20.015 1.00 88.44 99 GLU A O 1
ATOM 783 N N . ALA A 1 100 ? 10.554 -7.265 -21.046 1.00 93.81 100 ALA A N 1
ATOM 784 C CA . ALA A 1 100 ? 10.464 -8.344 -20.060 1.00 93.81 100 ALA A CA 1
ATOM 785 C C . ALA A 1 100 ? 11.004 -7.941 -18.671 1.00 93.81 100 ALA A C 1
ATOM 787 O O . ALA A 1 100 ? 10.814 -8.668 -17.690 1.00 93.81 100 ALA A O 1
ATOM 788 N N . ALA A 1 101 ? 11.649 -6.775 -18.549 1.00 96.00 101 ALA A N 1
ATOM 789 C CA . ALA A 1 101 ? 12.081 -6.219 -17.272 1.00 96.00 101 ALA A CA 1
ATOM 790 C C . ALA A 1 101 ? 10.924 -5.679 -16.415 1.00 96.00 101 ALA A C 1
ATOM 792 O O . ALA A 1 101 ? 11.115 -5.499 -15.211 1.00 96.00 101 ALA A O 1
ATOM 793 N N . PHE A 1 102 ? 9.731 -5.453 -16.990 1.00 95.44 102 PHE A N 1
ATOM 794 C CA . PHE A 1 102 ? 8.609 -4.828 -16.280 1.00 95.44 102 PHE A CA 1
ATOM 795 C C . PHE A 1 102 ? 8.234 -5.557 -14.986 1.00 95.44 102 PHE A C 1
ATOM 797 O O . PHE A 1 102 ? 8.149 -4.927 -13.936 1.00 95.44 102 PHE A O 1
ATOM 804 N N . GLY A 1 103 ? 8.055 -6.881 -15.027 1.00 96.62 103 GLY A N 1
ATOM 805 C CA . GLY A 1 103 ? 7.697 -7.672 -13.843 1.00 96.62 103 GLY A CA 1
ATOM 806 C C . GLY A 1 103 ? 8.731 -7.556 -12.711 1.00 96.62 103 GLY A C 1
ATOM 807 O O . GLY A 1 103 ? 8.375 -7.137 -11.607 1.00 96.62 103 GLY A O 1
ATOM 808 N N . PRO A 1 104 ? 10.018 -7.869 -12.966 1.00 96.75 104 PRO A N 1
ATOM 809 C CA . PRO A 1 104 ? 11.093 -7.683 -11.990 1.00 96.75 104 PRO A CA 1
ATOM 810 C C . PRO A 1 104 ? 11.210 -6.251 -11.448 1.00 96.75 104 PRO A C 1
ATOM 812 O O . PRO A 1 104 ? 11.346 -6.066 -10.238 1.00 96.75 104 PRO A O 1
ATOM 815 N N . ALA A 1 105 ? 11.127 -5.242 -12.320 1.00 96.88 105 ALA A N 1
ATOM 816 C CA . ALA A 1 105 ? 11.180 -3.831 -11.946 1.00 96.88 105 ALA A CA 1
ATOM 817 C C . ALA A 1 105 ? 10.003 -3.438 -11.043 1.00 96.88 105 ALA A C 1
ATOM 819 O O . ALA A 1 105 ? 10.202 -2.864 -9.972 1.00 96.88 105 ALA A O 1
ATOM 820 N N . MET A 1 106 ? 8.784 -3.820 -11.425 1.00 96.12 106 MET A N 1
ATOM 821 C CA . MET A 1 106 ? 7.580 -3.592 -10.632 1.00 96.12 106 MET A CA 1
ATOM 822 C C . MET A 1 106 ? 7.690 -4.257 -9.257 1.00 96.12 106 MET A C 1
ATOM 824 O O . MET A 1 106 ? 7.341 -3.647 -8.251 1.00 96.12 106 MET A O 1
ATOM 828 N N . GLY A 1 107 ? 8.222 -5.481 -9.186 1.00 96.50 107 GLY A N 1
ATOM 829 C CA . GLY A 1 107 ? 8.439 -6.185 -7.922 1.00 96.50 107 GLY A CA 1
ATOM 830 C C . GLY A 1 107 ? 9.413 -5.465 -6.984 1.00 96.50 107 GLY A C 1
ATOM 831 O O . GLY A 1 107 ? 9.160 -5.391 -5.781 1.00 96.50 107 GLY A O 1
ATOM 832 N N . ALA A 1 108 ? 10.501 -4.905 -7.520 1.00 97.00 108 ALA A N 1
ATOM 833 C CA . ALA A 1 108 ? 11.448 -4.110 -6.740 1.00 97.00 108 ALA A CA 1
ATOM 834 C C . ALA A 1 108 ? 10.816 -2.802 -6.242 1.00 97.00 108 ALA A C 1
ATOM 836 O O . ALA A 1 108 ? 10.902 -2.487 -5.058 1.00 97.00 108 ALA A O 1
ATOM 837 N N . VAL A 1 109 ? 10.110 -2.089 -7.121 1.00 97.12 109 VAL A N 1
ATOM 838 C CA . VAL A 1 109 ? 9.437 -0.831 -6.780 1.00 97.12 109 VAL A CA 1
ATOM 839 C C . VAL A 1 109 ? 8.347 -1.039 -5.731 1.00 97.12 109 VAL A C 1
ATOM 841 O O . VAL A 1 109 ? 8.292 -0.311 -4.742 1.00 97.12 109 VAL A O 1
ATOM 844 N N . MET A 1 110 ? 7.518 -2.070 -5.893 1.00 93.81 110 MET A N 1
ATOM 845 C CA . MET A 1 110 ? 6.475 -2.412 -4.926 1.00 93.81 110 MET A CA 1
ATOM 846 C C . MET A 1 110 ? 7.048 -2.748 -3.551 1.00 93.81 110 MET A C 1
ATOM 848 O O . MET A 1 110 ? 6.418 -2.444 -2.548 1.00 93.81 110 MET A O 1
ATOM 852 N N . ARG A 1 111 ? 8.237 -3.348 -3.472 1.00 93.81 111 ARG A N 1
ATOM 853 C CA . ARG A 1 111 ? 8.865 -3.651 -2.180 1.00 93.81 111 ARG A CA 1
ATOM 854 C C . ARG A 1 111 ? 9.211 -2.394 -1.383 1.00 93.81 111 ARG A C 1
ATOM 856 O O . ARG A 1 111 ? 9.179 -2.438 -0.162 1.00 93.81 111 ARG A O 1
ATOM 863 N N . GLU A 1 112 ? 9.546 -1.302 -2.065 1.00 93.50 112 GLU A N 1
ATOM 864 C CA . GLU A 1 112 ? 9.967 -0.052 -1.423 1.00 93.50 112 GLU A CA 1
ATOM 865 C C . GLU A 1 112 ? 8.817 0.951 -1.245 1.00 93.50 112 GLU A C 1
ATOM 867 O O . GLU A 1 112 ? 8.850 1.748 -0.309 1.00 93.50 112 GLU A O 1
ATOM 872 N N . LEU A 1 113 ? 7.816 0.941 -2.136 1.00 94.94 113 LEU A N 1
ATOM 873 C CA . LEU A 1 113 ? 6.789 1.993 -2.202 1.00 94.94 113 LEU A CA 1
ATOM 874 C C . LEU A 1 113 ? 5.361 1.523 -1.908 1.00 94.94 113 LEU A C 1
ATOM 876 O O . LEU A 1 113 ? 4.464 2.364 -1.804 1.00 94.94 113 LEU A O 1
ATOM 880 N N . ARG A 1 114 ? 5.116 0.210 -1.783 1.00 91.12 114 ARG A N 1
ATOM 881 C CA . ARG A 1 114 ? 3.771 -0.306 -1.485 1.00 91.12 114 ARG A CA 1
ATOM 882 C C . ARG A 1 114 ? 3.237 0.328 -0.203 1.00 91.12 114 ARG A C 1
ATOM 884 O O . ARG A 1 114 ? 3.926 0.375 0.809 1.00 91.12 114 ARG A O 1
ATOM 891 N N . GLY A 1 115 ? 1.989 0.784 -0.270 1.00 93.25 115 GLY A N 1
ATOM 892 C CA . GLY A 1 115 ? 1.300 1.413 0.854 1.00 93.25 115 GLY A CA 1
ATOM 893 C C . GLY A 1 115 ? 1.708 2.867 1.112 1.00 93.25 115 GLY A C 1
ATOM 894 O O . GLY A 1 115 ? 1.152 3.488 2.003 1.00 93.25 115 GLY A O 1
ATOM 895 N N . ARG A 1 116 ? 2.621 3.441 0.319 1.00 96.25 116 ARG A N 1
ATOM 896 C CA . ARG A 1 116 ? 2.950 4.880 0.341 1.00 96.25 116 ARG A CA 1
ATOM 897 C C . ARG A 1 116 ? 2.481 5.610 -0.913 1.00 96.25 116 ARG A C 1
ATOM 899 O O . ARG A 1 116 ? 2.412 6.833 -0.939 1.00 96.25 116 ARG A O 1
ATOM 906 N N . VAL A 1 117 ? 2.204 4.860 -1.974 1.00 95.25 117 VAL A N 1
ATOM 907 C CA . VAL A 1 117 ? 1.764 5.363 -3.275 1.00 95.25 117 VAL A CA 1
ATOM 908 C C . VAL A 1 117 ? 0.702 4.412 -3.814 1.00 95.25 117 VAL A C 1
ATOM 910 O O . VAL A 1 117 ? 0.825 3.195 -3.651 1.00 95.25 117 VAL A O 1
ATOM 913 N N . ASP A 1 118 ? -0.315 4.972 -4.466 1.00 91.38 118 ASP A N 1
ATOM 914 C CA . ASP A 1 118 ? -1.339 4.211 -5.180 1.00 91.38 118 ASP A CA 1
ATOM 915 C C . ASP A 1 118 ? -0.709 3.283 -6.236 1.00 91.38 118 ASP A C 1
ATOM 917 O O . ASP A 1 118 ? 0.195 3.671 -6.989 1.00 91.38 118 ASP A O 1
ATOM 921 N N . GLY A 1 119 ? -1.180 2.037 -6.297 1.00 90.88 119 GLY A N 1
ATOM 922 C CA . GLY A 1 119 ? -0.596 1.010 -7.156 1.00 90.88 119 GLY A CA 1
ATOM 923 C C . GLY A 1 119 ? -0.716 1.325 -8.650 1.00 90.88 119 GLY A C 1
ATOM 924 O O . GLY A 1 119 ? 0.183 0.977 -9.427 1.00 90.88 119 GLY A O 1
ATOM 925 N N . ALA A 1 120 ? -1.781 2.016 -9.068 1.00 92.06 120 ALA A N 1
ATOM 926 C CA . ALA A 1 120 ? -1.953 2.444 -10.452 1.00 92.06 120 ALA A CA 1
ATOM 927 C C . ALA A 1 120 ? -0.967 3.564 -10.805 1.00 92.06 120 ALA A C 1
ATOM 929 O O . ALA A 1 120 ? -0.368 3.531 -11.886 1.00 92.06 120 ALA A O 1
ATOM 930 N N . LEU A 1 121 ? -0.728 4.503 -9.881 1.00 94.25 121 LEU A N 1
ATOM 931 C CA . LEU A 1 121 ? 0.302 5.530 -10.049 1.00 94.25 121 LEU A CA 1
ATOM 932 C C . LEU A 1 121 ? 1.701 4.908 -10.161 1.00 94.25 121 LEU A C 1
ATOM 934 O O . LEU A 1 121 ? 2.429 5.241 -11.098 1.00 94.25 121 LEU A O 1
ATOM 938 N N . ILE A 1 122 ? 2.051 3.963 -9.278 1.00 95.69 122 ILE A N 1
ATOM 939 C CA . ILE A 1 122 ? 3.317 3.215 -9.366 1.00 95.69 122 ILE A CA 1
ATOM 940 C C . ILE A 1 122 ? 3.441 2.547 -10.738 1.00 95.69 122 ILE A C 1
ATOM 942 O O . ILE A 1 122 ? 4.442 2.736 -11.429 1.00 95.69 122 ILE A O 1
ATOM 946 N N . SER A 1 123 ? 2.424 1.783 -11.151 1.00 95.81 123 SER A N 1
ATOM 947 C CA . SER A 1 123 ? 2.447 1.044 -12.417 1.00 95.81 123 SER A CA 1
ATOM 948 C C . SER A 1 123 ? 2.673 1.970 -13.612 1.00 95.81 123 SER A C 1
ATOM 950 O O . SER A 1 123 ? 3.499 1.670 -14.477 1.00 95.81 123 SER A O 1
ATOM 952 N N . ARG A 1 124 ? 1.986 3.119 -13.639 1.00 96.56 124 ARG A N 1
ATOM 953 C CA . ARG A 1 124 ? 2.150 4.137 -14.682 1.00 96.56 124 ARG A CA 1
ATOM 954 C C . ARG A 1 124 ? 3.580 4.671 -14.724 1.00 96.56 124 ARG A C 1
ATOM 956 O O . ARG A 1 124 ? 4.201 4.621 -15.781 1.00 96.56 124 ARG A O 1
ATOM 963 N N . ILE A 1 125 ? 4.111 5.123 -13.586 1.00 97.31 125 ILE A N 1
ATOM 964 C CA . ILE A 1 125 ? 5.468 5.682 -13.506 1.00 97.31 125 ILE A CA 1
ATOM 965 C C . ILE A 1 125 ? 6.506 4.639 -13.942 1.00 97.31 125 ILE A C 1
ATOM 967 O O . ILE A 1 125 ? 7.400 4.954 -14.721 1.00 97.31 125 ILE A O 1
ATOM 971 N N . VAL A 1 126 ? 6.382 3.389 -13.485 1.00 97.12 126 VAL A N 1
ATOM 972 C CA . VAL A 1 126 ? 7.316 2.314 -13.852 1.00 97.12 126 VAL A CA 1
ATOM 973 C C . VAL A 1 126 ? 7.316 2.070 -15.360 1.00 97.12 126 VAL A C 1
ATOM 975 O O . VAL A 1 126 ? 8.390 1.976 -15.947 1.00 97.12 126 VAL A O 1
ATOM 978 N N . LYS A 1 127 ? 6.143 2.008 -16.006 1.00 95.81 127 LYS A N 1
ATOM 979 C CA . LYS A 1 127 ? 6.055 1.846 -17.469 1.00 95.81 127 LYS A CA 1
ATOM 980 C C . LYS A 1 127 ? 6.723 3.002 -18.212 1.00 95.81 127 LYS A C 1
ATOM 982 O O . LYS A 1 127 ? 7.505 2.761 -19.127 1.00 95.81 127 LYS A O 1
ATOM 987 N N . GLU A 1 128 ? 6.430 4.237 -17.809 1.00 95.62 128 GLU A N 1
ATOM 988 C CA . GLU A 1 128 ? 6.990 5.443 -18.428 1.00 95.62 128 GLU A CA 1
ATOM 989 C C . GLU A 1 128 ? 8.518 5.499 -18.304 1.00 95.62 128 GLU A C 1
ATOM 991 O O . GLU A 1 128 ? 9.207 5.777 -19.283 1.00 95.62 128 GLU A O 1
ATOM 996 N N . GLU A 1 129 ? 9.063 5.230 -17.117 1.00 95.62 129 GLU A N 1
ATOM 997 C CA . GLU A 1 129 ? 10.507 5.301 -16.879 1.00 95.62 129 GLU A CA 1
ATOM 998 C C . GLU A 1 129 ? 11.258 4.119 -17.515 1.00 95.62 129 GLU A C 1
ATOM 1000 O O . GLU A 1 129 ? 12.337 4.313 -18.072 1.00 95.62 129 GLU A O 1
ATOM 1005 N N . LEU A 1 130 ? 10.678 2.914 -17.534 1.00 94.69 130 LEU A N 1
ATOM 1006 C CA . LEU A 1 130 ? 11.253 1.782 -18.271 1.00 94.69 130 LEU A CA 1
ATOM 1007 C C . LEU A 1 130 ? 11.322 2.054 -19.774 1.00 94.69 130 LEU A C 1
ATOM 1009 O O . LEU A 1 130 ? 12.355 1.792 -20.386 1.00 94.69 130 LEU A O 1
ATOM 1013 N N . ALA A 1 131 ? 10.259 2.609 -20.364 1.00 92.75 131 ALA A N 1
ATOM 1014 C CA . ALA A 1 131 ? 10.238 2.945 -21.785 1.00 92.75 131 ALA A CA 1
ATOM 1015 C C . ALA A 1 131 ? 11.350 3.938 -22.159 1.00 92.75 131 ALA A C 1
ATOM 1017 O O . ALA A 1 131 ? 11.953 3.804 -23.220 1.00 92.75 131 ALA A O 1
ATOM 1018 N N . LYS A 1 132 ? 11.681 4.887 -21.273 1.00 93.25 132 LYS A N 1
ATOM 1019 C CA . LYS A 1 132 ? 12.806 5.816 -21.474 1.00 93.25 132 LYS A CA 1
ATOM 1020 C C . LYS A 1 132 ? 14.161 5.112 -21.447 1.00 93.25 132 LYS A C 1
ATOM 1022 O O . LYS A 1 132 ? 15.018 5.432 -22.262 1.00 93.25 132 LYS A O 1
ATOM 1027 N N . ILE A 1 133 ? 14.358 4.159 -20.533 1.00 92.25 133 ILE A N 1
ATOM 1028 C CA . ILE A 1 133 ? 15.616 3.399 -20.430 1.00 92.25 133 ILE A CA 1
ATOM 1029 C C . ILE A 1 133 ? 15.804 2.497 -21.658 1.00 92.25 133 ILE A C 1
ATOM 1031 O O . ILE A 1 133 ? 16.898 2.427 -22.213 1.00 92.25 133 ILE A O 1
ATOM 1035 N N . VAL A 1 134 ? 14.739 1.818 -22.091 1.00 89.31 134 VAL A N 1
ATOM 1036 C CA . VAL A 1 134 ? 14.783 0.886 -23.227 1.00 89.31 134 VAL A CA 1
ATOM 1037 C C . VAL A 1 134 ? 14.861 1.634 -24.561 1.00 89.31 134 VAL A C 1
ATOM 1039 O O . VAL A 1 134 ? 15.671 1.273 -25.406 1.00 89.31 134 VAL A O 1
ATOM 1042 N N . GLY A 1 135 ? 14.062 2.690 -24.744 1.00 79.31 135 GLY A N 1
ATOM 1043 C CA . GLY A 1 135 ? 14.010 3.485 -25.976 1.00 79.31 135 GLY A CA 1
ATOM 1044 C C . GLY A 1 135 ? 15.135 4.514 -26.131 1.00 79.31 135 GLY A C 1
ATOM 1045 O O . GLY A 1 135 ? 15.266 5.106 -27.196 1.00 79.31 135 GLY A O 1
ATOM 1046 N N . GLY A 1 136 ? 15.936 4.744 -25.087 1.00 64.44 136 GLY A N 1
ATOM 1047 C CA . GLY A 1 136 ? 17.144 5.576 -25.124 1.00 64.44 136 GLY A CA 1
ATOM 1048 C C . GLY A 1 136 ? 18.423 4.810 -25.491 1.00 64.44 136 GLY A C 1
ATOM 1049 O O . GLY A 1 136 ? 19.510 5.261 -25.124 1.00 64.44 136 GLY A O 1
ATOM 1050 N N . SER A 1 137 ? 18.295 3.636 -26.123 1.00 49.44 137 SER A N 1
ATOM 1051 C CA . SER A 1 137 ? 19.410 2.814 -26.625 1.00 49.44 137 SER A CA 1
ATOM 1052 C C . SER A 1 137 ? 19.597 2.974 -28.129 1.00 49.44 137 SER A C 1
ATOM 1054 O O . SER A 1 137 ? 18.577 3.154 -28.828 1.00 49.44 137 SER A O 1
#

Sequence (137 aa):
PSLVASTLEDTLVDLRREGVPVQNITDEHLMGLFELFAKGGLVKEAIPLVLKRLAENPELEPEEAVKQLGLTPLSPEEAREAVRRILNRMERMIRERGEAAFGPAMGAVMRELRGRVDGALISRIVKEELAKIVGGS